Protein AF-A0A955IHM5-F1 (afdb_monomer)

Radius of gyration: 18.41 Å; Cα contacts (8 Å, |Δi|>4): 15; chains: 1; bounding box: 46×50×38 Å

Sequence (80 aa):
MTTRQPRPNASEAYAQRRADIARLLDVLDMELDKHAAAAKADPANWGRAGDLARVRSDLIDTIAFISGMERDAVEGFLAE

Mean predicted aligned error: 4.94 Å

Foldseek 3Di:
DDDDDDDDDPVRVVVVVVVVVVVVVVVVVVVVVVLVVVCVVPVVDCVSVVVVVVVVQVVLVVCCVVVVHDSVVSVVVVVD

Structure (mmCIF, N/CA/C/O backbone):
data_AF-A0A955IHM5-F1
#
_entry.id   AF-A0A955IHM5-F1
#
loop_
_atom_site.group_PDB
_atom_site.id
_atom_site.type_symbol
_atom_site.label_atom_id
_atom_site.label_alt_id
_atom_site.label_comp_id
_atom_site.label_asym_id
_atom_site.label_entity_id
_atom_site.label_seq_id
_atom_site.pdbx_PDB_ins_code
_atom_site.Cartn_x
_atom_site.Cartn_y
_atom_site.Cartn_z
_atom_site.occupancy
_atom_site.B_iso_or_equiv
_atom_site.auth_seq_id
_atom_site.auth_comp_id
_atom_site.auth_asym_id
_atom_site.auth_atom_id
_atom_site.pdbx_PDB_model_num
ATOM 1 N N . MET A 1 1 ? -30.888 32.385 8.153 1.00 43.66 1 MET A N 1
ATOM 2 C CA . MET A 1 1 ? -30.534 31.527 9.303 1.00 43.66 1 MET A CA 1
ATOM 3 C C . MET A 1 1 ? -29.726 30.364 8.763 1.00 43.66 1 MET A C 1
ATOM 5 O O . MET A 1 1 ? -30.272 29.579 8.003 1.00 43.66 1 MET A O 1
ATOM 9 N N . THR A 1 2 ? -28.428 30.303 9.048 1.00 49.75 2 THR A N 1
ATOM 10 C CA . THR A 1 2 ? -27.553 29.248 8.518 1.00 49.75 2 THR A CA 1
ATOM 11 C C . THR A 1 2 ? -27.500 28.123 9.542 1.00 49.75 2 THR A C 1
ATOM 13 O O . THR A 1 2 ? -26.872 28.258 10.590 1.00 49.75 2 THR A O 1
ATOM 16 N N . THR A 1 3 ? -28.227 27.038 9.293 1.00 60.41 3 THR A N 1
ATOM 17 C CA . THR A 1 3 ? -28.257 25.870 10.177 1.00 60.41 3 THR A CA 1
ATOM 18 C C . THR A 1 3 ? -26.882 25.204 10.161 1.00 60.41 3 THR A C 1
ATOM 20 O O . THR A 1 3 ? -26.415 24.745 9.119 1.00 60.41 3 THR A O 1
ATOM 23 N N . ARG A 1 4 ? -26.198 25.179 11.311 1.00 64.88 4 ARG A N 1
ATOM 24 C CA . ARG A 1 4 ? -24.917 24.481 11.473 1.00 64.88 4 ARG A CA 1
ATOM 25 C C . ARG A 1 4 ? -25.180 22.983 11.343 1.00 64.88 4 ARG A C 1
ATOM 27 O O . ARG A 1 4 ? -25.897 22.428 12.171 1.00 64.88 4 ARG A O 1
ATOM 34 N N . GLN A 1 5 ? -24.625 22.348 10.312 1.00 70.06 5 GLN A N 1
ATOM 35 C CA . GLN A 1 5 ? -24.722 20.896 10.161 1.00 70.06 5 GLN A CA 1
ATOM 36 C C . GLN A 1 5 ? -24.126 20.220 11.411 1.00 70.06 5 GLN A C 1
ATOM 38 O O . GLN A 1 5 ? -23.042 20.628 11.856 1.00 70.06 5 GLN A O 1
ATOM 43 N N . PRO A 1 6 ? -24.829 19.251 12.025 1.00 73.88 6 PRO A N 1
ATOM 44 C CA . PRO A 1 6 ? -24.308 18.539 13.179 1.00 73.88 6 PRO A CA 1
ATOM 45 C C . PRO A 1 6 ? -23.013 17.815 12.804 1.00 73.88 6 PRO A C 1
ATOM 47 O O . PRO A 1 6 ? -22.872 17.287 11.703 1.00 73.88 6 PRO A O 1
ATOM 50 N N . ARG A 1 7 ? -22.041 17.819 13.723 1.00 79.94 7 ARG A N 1
ATOM 51 C CA . ARG A 1 7 ? -20.818 17.029 13.544 1.00 79.94 7 ARG A CA 1
ATOM 52 C C . ARG A 1 7 ? -21.204 15.544 13.524 1.00 79.94 7 ARG A C 1
ATOM 54 O O . ARG A 1 7 ? -22.002 15.157 14.380 1.00 79.94 7 ARG A O 1
ATOM 61 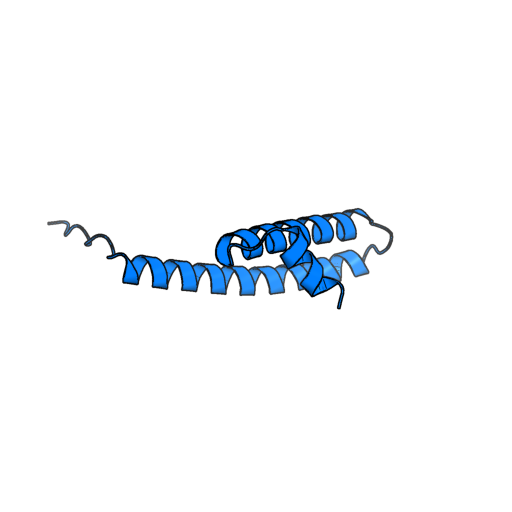N N . PRO A 1 8 ? -20.644 14.738 12.606 1.00 85.00 8 PRO A N 1
ATOM 62 C CA . PRO A 1 8 ? -20.938 13.315 12.559 1.00 85.00 8 PRO A CA 1
ATOM 63 C C . PRO A 1 8 ? -20.566 12.651 13.885 1.00 85.00 8 PRO A C 1
ATOM 65 O O . PRO A 1 8 ? -19.558 13.001 14.511 1.00 85.00 8 PRO A O 1
ATOM 68 N N . ASN A 1 9 ? -21.383 11.695 14.313 1.00 92.69 9 ASN A N 1
ATOM 69 C CA . ASN A 1 9 ? -21.060 10.849 15.454 1.00 92.69 9 ASN A CA 1
ATOM 70 C C . ASN A 1 9 ? -19.932 9.865 15.090 1.00 92.69 9 ASN A C 1
ATOM 72 O O . ASN A 1 9 ? -19.588 9.699 13.921 1.00 92.69 9 ASN A O 1
ATOM 76 N N . ALA A 1 10 ? -19.346 9.198 16.087 1.00 95.56 10 ALA A N 1
ATOM 77 C CA . ALA A 1 10 ? -18.193 8.319 15.875 1.00 95.56 10 ALA A CA 1
ATOM 78 C C . ALA A 1 10 ? -18.441 7.205 14.835 1.00 95.56 10 ALA A C 1
ATOM 80 O O . ALA A 1 10 ? -17.541 6.900 14.055 1.00 95.56 10 ALA A O 1
ATOM 81 N N . SER A 1 11 ? -19.654 6.642 14.785 1.00 96.44 11 SER A N 1
ATOM 82 C CA . SER A 1 11 ? -20.021 5.583 13.835 1.00 96.44 11 SER A CA 1
ATOM 83 C C . SER A 1 11 ? -20.087 6.107 12.399 1.00 96.44 11 SER A C 1
ATOM 85 O 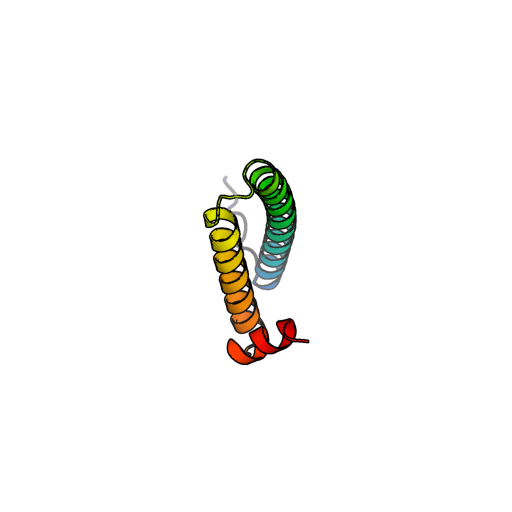O . SER A 1 11 ? -19.482 5.531 11.496 1.00 96.44 11 SER A O 1
ATOM 87 N N . GLU A 1 12 ? -20.731 7.257 12.189 1.00 96.44 12 GLU A N 1
ATOM 88 C CA . GLU A 1 12 ? -20.773 7.929 10.882 1.00 96.44 12 GLU A CA 1
ATOM 89 C C . GLU A 1 12 ? -19.366 8.309 10.415 1.00 96.44 12 GLU A C 1
ATOM 91 O O . GLU A 1 12 ? -18.990 8.091 9.263 1.00 96.44 12 GLU A O 1
ATOM 96 N N . ALA A 1 13 ? -18.554 8.830 11.335 1.00 96.31 13 ALA A N 1
ATOM 97 C CA . ALA A 1 13 ? -17.178 9.206 11.066 1.00 96.31 13 ALA A CA 1
ATOM 98 C C . ALA A 1 13 ? -16.327 7.984 10.665 1.00 96.31 13 ALA A C 1
ATOM 100 O O . ALA A 1 13 ? -15.496 8.092 9.759 1.00 96.31 13 ALA A O 1
ATOM 101 N N . TYR A 1 14 ? -16.524 6.838 11.319 1.00 96.31 14 TYR A N 1
ATOM 102 C CA . T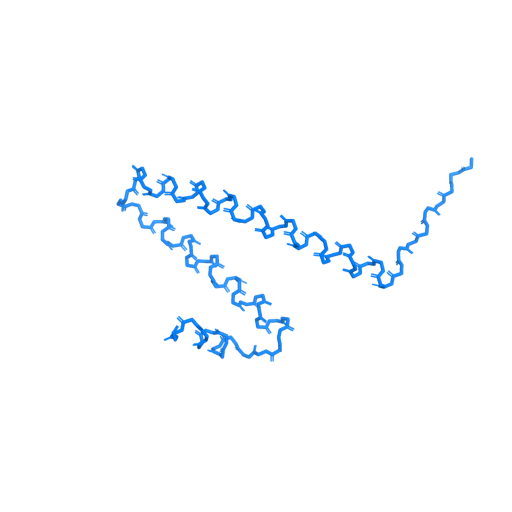YR A 1 14 ? -15.863 5.579 10.981 1.00 96.31 14 TYR A CA 1
ATOM 103 C C . TYR A 1 14 ? -16.304 5.065 9.606 1.00 96.31 14 TYR A C 1
ATOM 105 O O . TYR A 1 14 ? -15.457 4.765 8.766 1.00 96.31 14 TYR A O 1
ATOM 113 N N . ALA A 1 15 ? -17.614 5.021 9.345 1.00 97.38 15 ALA A N 1
ATOM 114 C CA . ALA A 1 15 ? -18.166 4.561 8.073 1.00 97.38 15 ALA A CA 1
ATOM 115 C C . ALA A 1 15 ? -17.657 5.400 6.892 1.00 97.38 15 ALA A C 1
ATOM 117 O O . ALA A 1 15 ? -17.235 4.836 5.882 1.00 97.38 15 ALA A O 1
ATOM 118 N N . GLN A 1 16 ? -17.614 6.728 7.046 1.00 97.38 16 GLN A N 1
ATOM 119 C CA . GLN A 1 16 ? -1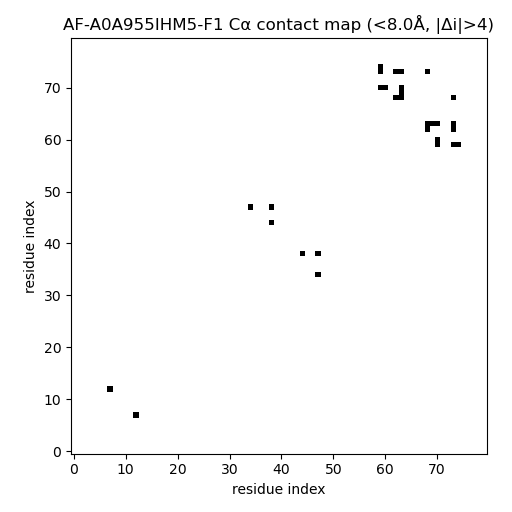7.066 7.628 6.033 1.00 97.38 16 GLN A CA 1
ATOM 120 C C . GLN A 1 16 ? -15.585 7.340 5.761 1.00 97.38 16 GLN A C 1
ATOM 122 O O . GLN A 1 16 ? -15.204 7.146 4.613 1.00 97.38 16 GLN A O 1
ATOM 127 N N . ARG A 1 17 ? -14.757 7.238 6.808 1.00 97.25 17 ARG A N 1
ATOM 128 C CA . ARG A 1 17 ? -13.319 6.951 6.656 1.00 97.25 17 ARG A CA 1
ATOM 129 C C . ARG A 1 17 ? -13.078 5.598 6.000 1.00 97.25 17 ARG A C 1
ATOM 131 O O . ARG A 1 17 ? -12.209 5.478 5.147 1.00 97.25 17 ARG A O 1
ATOM 138 N N . ARG A 1 18 ? -13.869 4.585 6.359 1.00 98.00 18 ARG A N 1
ATOM 139 C CA . ARG A 1 18 ? -13.805 3.267 5.722 1.00 98.00 18 ARG A CA 1
ATOM 140 C C . ARG A 1 18 ? -14.161 3.345 4.234 1.00 98.00 18 ARG A C 1
ATOM 142 O O . ARG A 1 18 ? -13.511 2.683 3.431 1.00 98.00 18 ARG A O 1
ATOM 149 N N . ALA A 1 19 ? -15.161 4.145 3.865 1.00 98.31 19 ALA A N 1
ATOM 150 C CA . ALA A 1 19 ? -15.519 4.371 2.466 1.00 98.31 19 ALA A CA 1
ATOM 151 C C . ALA A 1 19 ? -14.422 5.129 1.699 1.00 98.31 19 ALA A C 1
ATOM 153 O O . ALA A 1 19 ? -14.134 4.785 0.555 1.00 98.31 19 ALA A O 1
ATOM 154 N N . ASP A 1 20 ? -13.780 6.115 2.326 1.00 98.44 20 ASP A N 1
ATOM 155 C CA . ASP A 1 20 ? -12.664 6.850 1.725 1.00 98.44 20 ASP A CA 1
ATOM 156 C C . ASP A 1 20 ? -11.453 5.934 1.496 1.00 98.44 20 ASP A C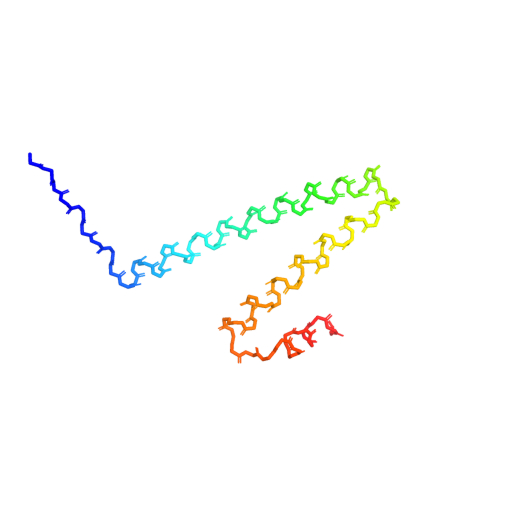 1
ATOM 158 O O . ASP A 1 20 ? -10.883 5.947 0.409 1.00 98.44 20 ASP A O 1
ATOM 162 N N . ILE A 1 21 ? -11.104 5.081 2.470 1.00 98.12 21 ILE A N 1
ATOM 163 C CA . ILE A 1 21 ? -10.033 4.081 2.320 1.00 98.12 21 ILE A CA 1
ATOM 164 C C . ILE A 1 21 ? -10.341 3.131 1.160 1.00 98.12 21 ILE A C 1
ATOM 166 O O . ILE A 1 21 ? -9.463 2.894 0.340 1.00 98.12 21 ILE A O 1
ATOM 170 N N . ALA A 1 22 ? -11.576 2.632 1.044 1.00 98.38 22 ALA A N 1
ATOM 171 C CA . ALA A 1 22 ? -11.957 1.768 -0.074 1.00 98.38 22 ALA A CA 1
ATOM 172 C C . ALA A 1 22 ? -11.720 2.453 -1.433 1.00 98.38 22 ALA A C 1
ATOM 174 O O . ALA A 1 22 ? -11.081 1.877 -2.304 1.00 98.38 22 ALA A O 1
ATOM 175 N N . ARG A 1 23 ? -12.122 3.723 -1.573 1.00 98.62 23 ARG A N 1
ATOM 176 C CA . ARG A 1 23 ? -11.869 4.501 -2.799 1.00 98.62 23 ARG A CA 1
ATOM 177 C C . ARG A 1 23 ? -10.383 4.725 -3.064 1.00 98.62 23 ARG A C 1
ATOM 179 O O . ARG A 1 23 ? -9.970 4.731 -4.216 1.00 98.62 23 ARG A O 1
ATOM 186 N N . LEU A 1 24 ? -9.581 4.949 -2.023 1.00 98.31 24 LEU A N 1
ATOM 187 C CA . LEU A 1 24 ? -8.133 5.101 -2.173 1.00 98.31 24 LEU A CA 1
ATOM 188 C C . LEU A 1 24 ? -7.475 3.802 -2.643 1.00 98.31 24 LEU A C 1
ATOM 190 O O . LEU A 1 24 ? -6.546 3.870 -3.439 1.00 98.31 24 LEU A O 1
ATOM 194 N N . LEU A 1 25 ? -7.962 2.643 -2.193 1.00 98.19 25 LEU A N 1
ATOM 195 C CA . LEU A 1 25 ? -7.493 1.343 -2.675 1.00 98.19 25 LEU A CA 1
ATOM 196 C C . LEU A 1 25 ? -7.868 1.120 -4.146 1.00 98.19 25 LEU A C 1
ATOM 198 O O . LEU A 1 25 ? -7.012 0.695 -4.915 1.00 98.19 25 LEU A O 1
ATOM 202 N N . ASP A 1 26 ? -9.085 1.493 -4.557 1.00 98.38 26 ASP A N 1
ATOM 203 C CA . ASP A 1 26 ? -9.491 1.438 -5.970 1.00 98.38 26 ASP A CA 1
ATOM 204 C C . ASP A 1 26 ? -8.591 2.333 -6.845 1.00 98.38 26 ASP A C 1
ATOM 206 O O . ASP A 1 26 ? -8.138 1.937 -7.917 1.00 98.38 26 ASP A O 1
ATOM 210 N N . VAL A 1 27 ? -8.288 3.551 -6.378 1.00 98.38 27 VAL A N 1
ATOM 211 C CA . VAL A 1 27 ? -7.381 4.470 -7.085 1.00 98.38 27 VAL A CA 1
ATOM 212 C C . VAL A 1 27 ? -5.951 3.933 -7.107 1.00 98.38 27 VAL A C 1
ATOM 214 O O . VAL A 1 27 ? -5.283 4.056 -8.130 1.00 98.38 27 VAL A O 1
ATOM 217 N N . LEU A 1 28 ? -5.472 3.331 -6.014 1.00 98.12 28 LEU A N 1
ATOM 218 C CA . LEU A 1 28 ? -4.146 2.719 -5.962 1.00 98.12 28 LEU A CA 1
ATOM 219 C C . LEU A 1 28 ? -4.003 1.632 -7.032 1.00 98.12 28 LEU A C 1
ATOM 221 O O . LEU A 1 28 ? -2.997 1.627 -7.734 1.00 98.12 28 LEU A O 1
ATOM 225 N N . ASP A 1 29 ? -5.008 0.774 -7.202 1.00 97.94 29 ASP A N 1
ATOM 226 C CA . ASP A 1 29 ? -5.016 -0.265 -8.238 1.00 97.94 29 ASP A CA 1
ATOM 227 C C . ASP A 1 29 ? -4.899 0.342 -9.649 1.00 97.94 29 ASP A C 1
ATOM 229 O O . ASP A 1 29 ? -4.006 -0.006 -10.425 1.00 97.94 29 ASP A O 1
ATOM 233 N N . MET A 1 30 ? -5.697 1.378 -9.940 1.00 98.25 30 MET A N 1
ATOM 234 C CA . MET A 1 30 ? -5.616 2.111 -11.210 1.00 98.25 30 MET A CA 1
ATOM 235 C C . MET A 1 30 ? -4.239 2.750 -11.456 1.00 98.25 30 MET A C 1
ATOM 237 O O . MET A 1 30 ? -3.772 2.820 -12.597 1.00 98.25 30 MET A O 1
ATOM 241 N N . GLU A 1 31 ? -3.596 3.282 -10.416 1.00 98.25 31 GLU A N 1
ATOM 242 C CA . GLU A 1 31 ? -2.262 3.875 -10.535 1.00 98.25 31 GLU A CA 1
ATOM 243 C C . GLU A 1 31 ? -1.173 2.807 -10.704 1.00 98.25 31 GLU A C 1
ATOM 245 O O . GLU A 1 31 ? -0.229 3.029 -11.467 1.00 98.25 31 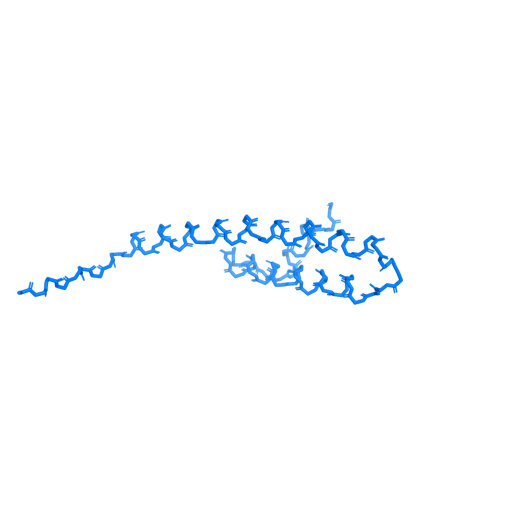GLU A O 1
ATOM 250 N N . LEU A 1 32 ? -1.317 1.631 -10.083 1.00 98.12 32 LEU A N 1
ATOM 251 C CA . LEU A 1 32 ? -0.418 0.492 -10.290 1.00 98.12 32 LEU A CA 1
ATOM 252 C C . LEU A 1 32 ? -0.464 -0.009 -11.742 1.00 98.12 32 LEU A C 1
ATOM 254 O O . LEU A 1 32 ? 0.594 -0.267 -12.319 1.00 98.12 32 LEU A O 1
ATOM 258 N N . ASP A 1 33 ? -1.637 -0.041 -12.376 1.00 98.19 33 ASP A N 1
ATOM 259 C CA . ASP A 1 33 ? -1.777 -0.386 -13.799 1.00 98.19 33 ASP A CA 1
ATOM 260 C C . ASP A 1 33 ? -1.037 0.597 -14.718 1.00 98.19 33 ASP A C 1
ATOM 262 O O . ASP A 1 33 ? -0.273 0.206 -15.611 1.00 98.19 33 ASP A O 1
ATOM 266 N N . LYS A 1 34 ? -1.210 1.904 -14.486 1.00 97.12 34 LYS A N 1
ATOM 267 C CA . LYS A 1 34 ? -0.478 2.946 -15.230 1.00 97.12 34 LYS A CA 1
ATOM 268 C C . LYS A 1 34 ? 1.024 2.826 -15.000 1.00 97.12 34 LYS A C 1
ATOM 270 O O . LYS A 1 34 ? 1.818 2.981 -15.933 1.00 97.12 34 LYS A O 1
ATOM 275 N N . HIS A 1 35 ? 1.417 2.542 -13.764 1.00 97.69 35 HIS A N 1
ATOM 276 C CA . H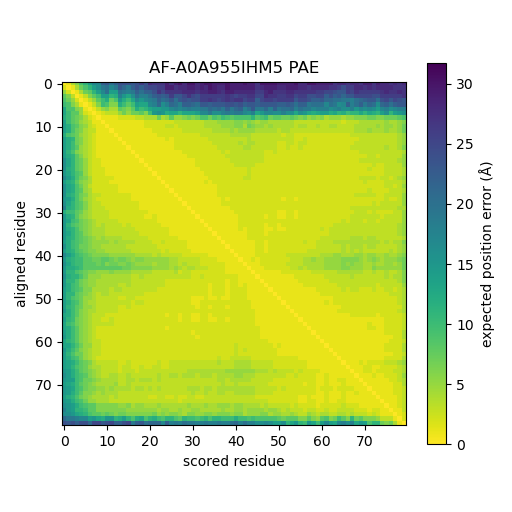IS A 1 35 ? 2.805 2.351 -13.388 1.00 97.69 35 HIS A CA 1
ATOM 277 C C . HIS A 1 35 ? 3.419 1.134 -14.098 1.00 97.69 35 HIS A C 1
ATOM 279 O O . HIS A 1 35 ? 4.533 1.227 -14.617 1.00 97.69 35 HIS A O 1
ATOM 285 N N . ALA A 1 36 ? 2.681 0.027 -14.208 1.00 97.69 36 ALA A N 1
ATOM 286 C CA . ALA A 1 36 ? 3.092 -1.166 -14.942 1.00 97.69 36 ALA A CA 1
ATOM 287 C C . ALA A 1 36 ? 3.268 -0.888 -16.444 1.00 97.69 36 ALA A C 1
ATOM 289 O O . ALA A 1 36 ? 4.269 -1.300 -17.037 1.00 97.69 36 ALA A O 1
ATOM 290 N N . ALA A 1 37 ? 2.352 -0.131 -17.059 1.00 97.25 37 ALA A N 1
ATOM 291 C CA . ALA A 1 37 ? 2.491 0.294 -18.451 1.00 97.25 37 ALA A CA 1
ATOM 292 C C . ALA A 1 37 ? 3.766 1.128 -18.673 1.00 97.25 37 ALA A C 1
ATOM 294 O O . ALA A 1 37 ? 4.485 0.917 -19.651 1.00 97.25 37 ALA A O 1
ATOM 295 N N . ALA A 1 38 ? 4.087 2.030 -17.741 1.00 94.69 38 ALA A N 1
ATOM 296 C CA . ALA A 1 38 ? 5.300 2.838 -17.805 1.00 94.69 38 ALA A CA 1
ATOM 297 C C . ALA A 1 38 ? 6.582 2.015 -17.581 1.00 94.69 38 ALA A C 1
ATOM 299 O O . ALA A 1 38 ? 7.559 2.211 -18.299 1.00 94.69 38 ALA A O 1
ATOM 300 N N . ALA A 1 39 ? 6.577 1.062 -16.644 1.00 97.69 39 ALA A N 1
ATOM 301 C CA . ALA A 1 39 ? 7.700 0.147 -16.425 1.00 97.69 39 ALA A CA 1
ATOM 302 C C . ALA A 1 39 ? 7.956 -0.751 -17.648 1.00 97.69 39 ALA A C 1
ATOM 304 O O . ALA A 1 39 ? 9.102 -1.015 -17.999 1.00 97.69 39 ALA A O 1
ATOM 305 N N . LYS A 1 40 ? 6.898 -1.173 -18.352 1.00 96.62 40 LYS A N 1
ATOM 306 C CA . LYS A 1 40 ? 7.018 -1.924 -19.609 1.00 96.62 40 LYS A CA 1
ATOM 307 C C . LYS A 1 40 ? 7.630 -1.090 -20.738 1.00 96.62 40 LYS A C 1
ATOM 309 O O . LYS A 1 40 ? 8.328 -1.645 -21.584 1.00 96.62 40 LYS A O 1
ATOM 314 N N . ALA A 1 41 ? 7.351 0.212 -20.774 1.00 97.50 41 ALA A N 1
ATOM 315 C CA . ALA A 1 41 ? 7.905 1.116 -21.779 1.00 97.50 41 ALA A CA 1
ATOM 316 C C . ALA A 1 41 ? 9.406 1.393 -21.571 1.00 97.50 41 ALA A C 1
ATOM 318 O O . ALA A 1 41 ? 10.105 1.664 -22.545 1.00 97.50 41 ALA A O 1
ATOM 319 N N . ASP A 1 42 ? 9.898 1.293 -20.333 1.00 96.62 42 ASP A N 1
ATOM 320 C CA . ASP A 1 42 ? 11.307 1.488 -19.976 1.00 96.62 42 ASP A CA 1
ATOM 321 C C . ASP A 1 42 ? 11.783 0.422 -18.963 1.00 96.62 42 ASP A C 1
ATOM 323 O O . ASP A 1 42 ? 11.888 0.685 -17.760 1.00 96.62 42 ASP A O 1
ATOM 327 N N . PRO A 1 43 ? 12.067 -0.808 -19.431 1.00 96.00 43 PRO A N 1
ATOM 328 C CA . PRO A 1 43 ? 12.372 -1.940 -18.555 1.00 96.00 43 PRO A CA 1
ATOM 329 C C . PRO A 1 43 ? 13.735 -1.842 -17.853 1.00 96.00 43 PRO A C 1
ATOM 331 O O . PRO A 1 43 ? 13.996 -2.607 -16.929 1.00 96.00 43 PRO A O 1
ATOM 334 N N . ALA A 1 44 ? 14.616 -0.928 -18.273 1.00 97.56 44 ALA A N 1
ATOM 335 C CA . ALA A 1 44 ? 15.911 -0.707 -17.624 1.00 97.56 44 ALA A CA 1
ATOM 336 C C . ALA A 1 44 ? 15.818 0.257 -16.425 1.00 97.56 44 ALA A C 1
ATOM 338 O O . ALA A 1 44 ? 16.793 0.435 -15.690 1.00 97.56 44 ALA A O 1
ATOM 339 N N . ASN A 1 45 ? 14.659 0.885 -16.214 1.00 97.00 45 ASN A N 1
ATOM 340 C CA . ASN A 1 45 ? 14.456 1.854 -15.152 1.00 97.00 45 ASN A CA 1
ATOM 341 C C . ASN A 1 45 ? 14.158 1.187 -13.805 1.00 97.00 45 ASN A C 1
ATOM 343 O O . ASN A 1 45 ? 13.010 0.958 -13.421 1.00 97.00 45 ASN A O 1
ATOM 347 N N . TRP A 1 46 ? 15.221 0.958 -13.039 1.00 97.25 46 TRP A N 1
ATOM 348 C CA . TRP A 1 46 ? 15.156 0.427 -11.676 1.00 97.25 46 TRP A CA 1
ATOM 349 C C . TRP A 1 46 ? 14.401 1.319 -10.684 1.00 97.25 46 TRP A C 1
ATOM 351 O O . TRP A 1 46 ? 13.941 0.817 -9.659 1.00 97.25 46 TRP A O 1
ATOM 361 N N . GLY A 1 47 ? 14.217 2.610 -10.990 1.00 97.81 47 GLY A N 1
ATOM 362 C CA . GLY A 1 47 ? 13.411 3.515 -10.170 1.00 97.81 47 GLY A CA 1
ATOM 363 C C . GLY A 1 47 ? 11.984 2.999 -9.986 1.00 97.81 47 GLY A C 1
ATOM 364 O O . GLY A 1 47 ? 11.467 3.026 -8.879 1.00 97.81 47 GLY A O 1
ATOM 365 N N . ARG A 1 48 ? 11.408 2.379 -11.024 1.00 96.81 48 ARG A N 1
ATOM 366 C CA . ARG A 1 48 ? 10.057 1.796 -10.989 1.00 96.81 48 ARG A CA 1
ATOM 367 C C . ARG A 1 48 ? 9.938 0.625 -10.014 1.00 96.81 48 ARG A C 1
ATOM 369 O O . ARG A 1 48 ? 8.933 0.488 -9.322 1.00 96.81 48 ARG A O 1
ATOM 376 N N . ALA A 1 49 ? 10.961 -0.223 -9.938 1.00 96.62 49 ALA A N 1
ATOM 377 C CA . ALA A 1 49 ? 11.001 -1.288 -8.939 1.00 96.62 49 ALA A CA 1
ATOM 378 C C . ALA A 1 49 ? 11.152 -0.708 -7.519 1.00 96.62 49 ALA A C 1
ATOM 380 O O . ALA A 1 49 ? 10.510 -1.188 -6.586 1.00 96.62 49 ALA A O 1
ATOM 381 N N . GLY A 1 50 ? 11.955 0.352 -7.368 1.00 98.00 50 GLY A N 1
ATOM 382 C CA . GLY A 1 50 ? 12.111 1.087 -6.111 1.00 98.00 50 GLY A CA 1
ATOM 383 C C . GLY A 1 50 ? 10.814 1.736 -5.618 1.00 98.00 50 GLY A C 1
ATOM 384 O O . GLY A 1 50 ? 10.479 1.605 -4.441 1.00 98.00 50 GLY A O 1
ATOM 385 N N . ASP A 1 51 ? 10.046 2.358 -6.513 1.00 97.94 51 ASP A N 1
ATOM 386 C CA . ASP A 1 51 ? 8.740 2.950 -6.202 1.00 97.94 51 ASP A CA 1
ATOM 387 C C . ASP A 1 51 ? 7.785 1.891 -5.623 1.00 97.94 51 ASP A C 1
ATOM 389 O O . ASP A 1 51 ? 7.182 2.095 -4.568 1.00 97.94 51 ASP A O 1
ATOM 393 N N . LEU A 1 52 ? 7.716 0.708 -6.248 1.00 97.75 52 LEU A N 1
ATOM 394 C CA . LEU A 1 52 ? 6.903 -0.405 -5.744 1.00 97.75 52 LEU A CA 1
ATOM 395 C C . LEU A 1 52 ? 7.420 -0.970 -4.415 1.00 97.75 52 LEU A C 1
ATOM 397 O O . LEU A 1 52 ? 6.614 -1.351 -3.566 1.00 97.75 52 LEU A O 1
ATOM 401 N N . ALA A 1 53 ? 8.736 -0.990 -4.187 1.00 97.69 53 ALA A N 1
ATOM 402 C CA . ALA A 1 53 ? 9.294 -1.384 -2.894 1.00 97.69 53 ALA A CA 1
ATOM 403 C C . ALA A 1 53 ? 8.862 -0.420 -1.774 1.00 9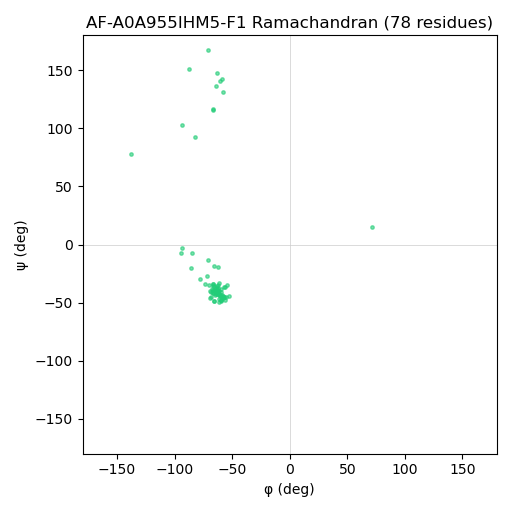7.69 53 ALA A C 1
ATOM 405 O O . ALA A 1 53 ? 8.530 -0.863 -0.670 1.00 97.69 53 ALA A O 1
ATOM 406 N N . ARG A 1 54 ? 8.796 0.887 -2.064 1.00 98.12 54 ARG A N 1
ATOM 407 C CA . ARG A 1 54 ? 8.286 1.890 -1.122 1.00 98.12 54 ARG A CA 1
ATOM 408 C C . ARG A 1 54 ? 6.797 1.691 -0.838 1.00 98.12 54 ARG A C 1
ATOM 410 O O . ARG A 1 54 ? 6.431 1.621 0.332 1.00 98.12 54 ARG A O 1
ATOM 417 N N . VAL A 1 55 ? 5.973 1.530 -1.879 1.00 97.62 55 VAL A N 1
ATOM 418 C CA . VAL A 1 55 ? 4.527 1.264 -1.738 1.00 97.62 55 VAL A CA 1
ATOM 419 C C . VAL A 1 55 ? 4.283 -0.000 -0.910 1.00 97.62 55 VAL A C 1
ATOM 421 O O . VAL A 1 55 ? 3.476 0.024 0.017 1.00 97.62 55 VAL A O 1
ATOM 424 N N . ARG A 1 56 ? 5.026 -1.086 -1.173 1.00 97.69 56 ARG A N 1
ATOM 425 C CA . ARG A 1 56 ? 4.966 -2.321 -0.374 1.00 97.69 56 ARG A CA 1
ATOM 426 C C . ARG A 1 56 ? 5.243 -2.047 1.105 1.00 97.69 56 ARG A C 1
ATOM 428 O O . ARG A 1 56 ? 4.489 -2.522 1.947 1.00 97.69 56 ARG A O 1
ATOM 435 N N . SER A 1 57 ? 6.302 -1.300 1.426 1.00 98.06 57 SER A N 1
ATOM 436 C CA . SER A 1 57 ? 6.631 -0.979 2.822 1.00 98.06 57 SER A CA 1
ATOM 437 C C . SER A 1 57 ? 5.515 -0.199 3.514 1.00 98.06 57 SER A C 1
ATOM 439 O O . SER A 1 57 ? 5.157 -0.537 4.635 1.00 98.06 57 SER A O 1
ATOM 441 N N . ASP A 1 58 ? 4.937 0.802 2.848 1.00 98.12 58 ASP A N 1
ATOM 442 C CA . ASP A 1 58 ? 3.873 1.624 3.438 1.00 98.12 58 ASP A CA 1
ATOM 443 C C . ASP A 1 58 ? 2.585 0.826 3.682 1.00 98.12 58 ASP A C 1
ATOM 445 O O . ASP A 1 58 ? 1.902 1.027 4.691 1.00 98.12 58 ASP A O 1
ATOM 449 N N . LEU A 1 59 ? 2.263 -0.124 2.799 1.00 97.81 59 LEU A N 1
ATOM 450 C CA . LEU A 1 59 ? 1.143 -1.042 3.006 1.00 97.81 59 LEU A CA 1
ATOM 451 C C . LEU A 1 59 ? 1.392 -1.982 4.189 1.00 97.81 59 LEU A C 1
ATOM 453 O O . LEU A 1 59 ? 0.486 -2.186 4.993 1.00 97.81 59 LEU A O 1
ATOM 457 N N . ILE A 1 60 ? 2.610 -2.506 4.338 1.00 98.25 60 ILE A N 1
ATOM 458 C CA . ILE A 1 60 ? 2.989 -3.323 5.499 1.00 98.25 60 ILE A CA 1
ATOM 459 C C . ILE A 1 60 ? 2.824 -2.520 6.792 1.00 98.25 60 ILE A C 1
ATOM 461 O O . ILE A 1 60 ? 2.178 -3.001 7.719 1.00 98.25 60 ILE A O 1
ATOM 465 N N . ASP A 1 61 ? 3.349 -1.294 6.846 1.00 98.38 61 ASP A N 1
ATOM 466 C CA . ASP A 1 61 ? 3.263 -0.443 8.038 1.00 98.38 61 ASP A CA 1
ATOM 467 C C . ASP A 1 61 ? 1.797 -0.104 8.374 1.00 98.38 61 ASP A C 1
ATOM 469 O O . ASP A 1 61 ? 1.388 -0.116 9.537 1.00 98.38 61 ASP A O 1
ATOM 473 N N . THR A 1 62 ? 0.967 0.115 7.350 1.00 97.94 62 THR A N 1
ATOM 474 C CA . THR A 1 62 ? -0.481 0.330 7.502 1.00 97.94 62 THR A CA 1
ATOM 475 C C . THR A 1 62 ? -1.186 -0.906 8.070 1.00 97.94 62 THR A C 1
ATOM 477 O O . THR A 1 62 ? -2.045 -0.789 8.949 1.00 97.94 62 THR A O 1
ATOM 480 N N . ILE A 1 63 ? -0.831 -2.098 7.584 1.00 97.44 63 ILE A N 1
ATOM 481 C CA . ILE A 1 63 ? -1.405 -3.365 8.049 1.00 97.44 63 ILE A CA 1
ATOM 482 C C . ILE A 1 63 ? -0.964 -3.655 9.484 1.00 97.44 63 ILE A C 1
ATOM 484 O O . ILE A 1 63 ? -1.809 -4.005 10.303 1.00 97.44 63 ILE A O 1
ATOM 488 N N . ALA A 1 64 ? 0.317 -3.473 9.807 1.00 98.12 64 ALA A N 1
ATOM 489 C CA . ALA A 1 64 ? 0.848 -3.618 11.162 1.00 98.12 64 ALA A CA 1
ATOM 490 C C . ALA A 1 64 ? 0.090 -2.718 12.150 1.00 98.12 64 ALA A C 1
ATOM 492 O O . ALA A 1 64 ? -0.371 -3.177 13.196 1.00 98.12 64 ALA A O 1
ATOM 493 N N . PHE A 1 65 ? -0.145 -1.457 11.771 1.00 97.94 65 PHE A N 1
ATOM 494 C CA . PHE A 1 65 ? -0.907 -0.512 12.582 1.00 97.94 65 PHE A CA 1
ATOM 495 C C . PHE A 1 65 ? -2.344 -0.977 12.866 1.00 97.94 65 PHE A C 1
ATOM 497 O O . PHE A 1 65 ? -2.789 -0.910 14.011 1.00 97.94 65 PHE A O 1
ATOM 504 N N . ILE A 1 66 ? -3.087 -1.439 11.852 1.00 96.62 66 ILE A N 1
ATOM 505 C CA . ILE A 1 66 ? -4.497 -1.820 12.041 1.00 96.62 66 ILE A CA 1
ATOM 506 C C . ILE A 1 66 ? -4.663 -3.197 12.698 1.00 96.62 66 ILE A C 1
ATOM 508 O O . ILE A 1 66 ? -5.655 -3.422 13.389 1.00 96.62 66 ILE A O 1
ATOM 512 N N . SER A 1 67 ? -3.716 -4.116 12.487 1.00 96.44 67 SER A N 1
ATOM 513 C CA . SER A 1 67 ? -3.755 -5.474 13.043 1.00 96.44 67 SER A CA 1
ATOM 514 C C . SER A 1 67 ? -3.166 -5.566 14.452 1.00 96.44 67 SER A C 1
ATOM 516 O O . SER A 1 67 ? -3.465 -6.518 15.171 1.00 96.44 67 SER A O 1
ATOM 518 N N . GLY A 1 68 ? -2.337 -4.595 14.851 1.00 97.56 68 GLY A N 1
ATOM 519 C CA . GLY A 1 68 ? -1.555 -4.649 16.087 1.00 97.56 68 GLY A CA 1
ATOM 520 C C . GLY A 1 68 ? -0.397 -5.650 16.031 1.00 97.56 68 GLY A C 1
ATOM 521 O O . GLY A 1 68 ? 0.130 -6.023 17.077 1.00 97.56 68 GLY A O 1
ATOM 522 N N . MET A 1 69 ? -0.029 -6.121 14.838 1.00 97.44 69 MET A N 1
ATOM 523 C CA . MET A 1 69 ? 1.101 -7.024 14.634 1.00 97.44 69 MET A CA 1
ATOM 524 C C . MET A 1 69 ? 2.401 -6.246 14.442 1.00 97.44 69 MET A C 1
ATOM 526 O O . MET A 1 69 ? 2.407 -5.158 13.871 1.00 97.44 69 MET A O 1
A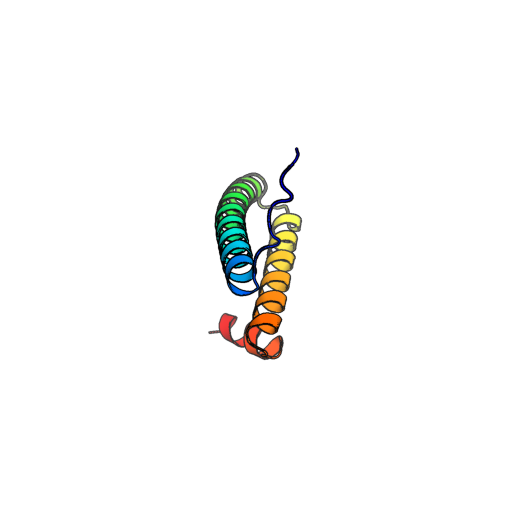TOM 530 N N . GLU A 1 70 ? 3.515 -6.856 14.841 1.00 97.31 70 GLU A N 1
ATOM 531 C CA . GLU A 1 70 ? 4.839 -6.362 14.467 1.00 97.31 70 GLU A CA 1
ATOM 532 C C . GLU A 1 70 ? 5.038 -6.434 12.950 1.00 97.31 70 GLU A C 1
ATOM 534 O O . GLU A 1 70 ? 4.549 -7.349 12.279 1.00 97.31 70 GLU A O 1
ATOM 539 N N . ARG A 1 71 ? 5.804 -5.480 12.414 1.00 96.88 71 ARG A N 1
ATOM 540 C CA . ARG A 1 71 ? 6.087 -5.357 10.978 1.00 96.88 71 ARG A CA 1
ATOM 541 C C . ARG A 1 71 ? 6.617 -6.663 10.377 1.00 96.88 71 ARG A C 1
ATOM 543 O O . ARG A 1 71 ? 6.123 -7.102 9.342 1.00 96.88 71 ARG A O 1
ATOM 550 N N . ASP A 1 72 ? 7.549 -7.313 11.071 1.00 96.75 72 ASP A N 1
ATOM 551 C CA . ASP A 1 72 ? 8.169 -8.574 10.647 1.00 96.75 72 ASP A CA 1
ATOM 552 C C . ASP A 1 72 ? 7.147 -9.715 10.537 1.00 96.75 72 ASP A C 1
ATOM 554 O O . ASP A 1 72 ? 7.228 -10.554 9.640 1.00 96.75 72 ASP A O 1
ATOM 558 N N . ALA A 1 73 ? 6.139 -9.729 11.415 1.00 96.88 73 ALA A N 1
ATOM 559 C CA . ALA A 1 73 ? 5.071 -10.720 11.360 1.00 96.88 73 ALA A CA 1
ATOM 560 C C . ALA A 1 73 ? 4.158 -10.494 10.144 1.00 96.88 73 ALA A C 1
ATOM 562 O O . ALA A 1 73 ? 3.708 -11.457 9.529 1.00 96.88 73 ALA A O 1
ATOM 563 N N . VAL A 1 74 ? 3.922 -9.235 9.760 1.00 97.00 74 VAL A N 1
ATOM 564 C CA . VAL A 1 74 ? 3.193 -8.903 8.527 1.00 97.00 74 VAL A CA 1
ATOM 565 C C . VAL A 1 74 ? 4.011 -9.273 7.288 1.00 97.00 74 VAL A C 1
ATOM 567 O O . VAL A 1 74 ? 3.465 -9.817 6.330 1.00 97.00 74 VAL A O 1
ATOM 570 N N . GLU A 1 75 ? 5.320 -9.020 7.300 1.00 96.25 75 GLU A N 1
ATOM 571 C CA . GLU A 1 75 ? 6.218 -9.425 6.212 1.00 96.25 75 GLU A CA 1
ATOM 572 C C . GLU A 1 75 ? 6.269 -10.942 6.022 1.00 96.25 75 GLU A C 1
ATOM 574 O O . GLU A 1 75 ? 6.361 -11.394 4.880 1.00 96.25 75 GLU A O 1
ATOM 579 N N . GLY A 1 76 ? 6.134 -11.713 7.105 1.00 95.44 76 GLY A N 1
ATOM 580 C CA . GLY A 1 76 ? 6.028 -13.171 7.065 1.00 95.44 76 GLY A CA 1
ATOM 581 C C . GLY A 1 76 ? 4.902 -13.681 6.161 1.00 95.44 76 GLY A C 1
ATOM 582 O O . GLY A 1 76 ? 5.106 -14.657 5.449 1.00 95.44 76 GLY A O 1
ATOM 583 N N . PHE A 1 77 ? 3.765 -12.977 6.081 1.00 91.06 77 PHE A N 1
ATOM 584 C CA . PHE A 1 77 ? 2.655 -13.359 5.193 1.00 91.06 77 PHE A CA 1
ATOM 585 C C . PHE A 1 77 ? 2.983 -13.267 3.698 1.00 91.06 77 PHE A C 1
ATOM 587 O O . PHE A 1 77 ? 2.253 -13.818 2.882 1.00 91.06 77 PHE A O 1
ATOM 594 N N . LEU A 1 78 ? 4.033 -12.532 3.321 1.00 88.69 78 LEU A N 1
ATOM 595 C CA . LEU A 1 78 ? 4.454 -12.365 1.926 1.00 88.69 78 LEU A CA 1
ATOM 596 C C . LEU A 1 78 ? 5.546 -13.361 1.514 1.00 88.69 78 LEU A C 1
ATOM 598 O O . LEU A 1 78 ? 5.945 -13.366 0.351 1.00 88.69 78 LEU A O 1
ATOM 602 N N . ALA A 1 79 ? 6.081 -14.128 2.466 1.00 81.94 79 ALA A N 1
ATOM 603 C CA . ALA A 1 79 ? 7.150 -15.097 2.243 1.00 81.94 79 ALA A CA 1
ATOM 604 C C . ALA A 1 79 ? 6.633 -16.525 1.981 1.00 81.94 79 ALA A C 1
ATOM 606 O O . ALA A 1 79 ? 7.448 -17.414 1.726 1.00 81.94 79 ALA A O 1
ATOM 607 N N . GLU A 1 80 ? 5.313 -16.730 2.046 1.00 55.78 80 GLU A N 1
ATOM 608 C CA . GLU A 1 80 ? 4.616 -18.004 1.811 1.00 55.78 80 GLU A CA 1
ATOM 609 C C . GLU A 1 80 ? 3.964 -18.075 0.423 1.00 55.78 80 GLU A C 1
ATOM 611 O O . GLU A 1 80 ? 3.370 -17.064 -0.021 1.00 55.78 80 GLU A O 1
#

Secondary structure (DSSP, 8-state):
----PPPPPHHHHHHHHHHHHHHHHHHHHHHHHHHHHHHHH-TT-HHHHHHHHHHHHHHHHHHHHHHT--HHHHHHTT--

pLDDT: mean 93.33, std 11.28, range [43.66, 98.62]

Solvent-accessible surface area (backbone atoms only — not comparable to full-atom values): 4751 Å² total; per-residue (Å²): 135,85,80,77,77,78,78,73,52,74,66,57,49,48,54,51,52,54,53,51,50,53,53,50,51,56,50,48,53,58,49,49,54,54,46,50,56,52,38,69,76,42,76,84,51,62,64,58,60,50,53,51,53,51,53,52,49,55,52,42,54,52,47,17,66,78,70,73,45,56,57,67,65,55,54,51,69,74,77,109